Protein AF-A0A2E6Y4Y7-F1 (afdb_monomer_lite)

Sequence (85 aa):
MSSRDYVSAPVSESLGLREVILGLSADLDDMREGRISPQDGMARAAVAKQLFNGVRLYLQALKSLEDTARPAGGNRSAISAEEIQ

Structure (mmCIF, N/CA/C/O backbone):
data_AF-A0A2E6Y4Y7-F1
#
_entry.id   AF-A0A2E6Y4Y7-F1
#
loop_
_atom_site.group_PDB
_atom_site.id
_atom_site.type_symbol
_atom_site.label_atom_id
_atom_site.label_alt_id
_atom_site.label_comp_id
_atom_site.label_asym_id
_atom_site.label_entity_id
_atom_site.label_seq_id
_atom_site.pdbx_PDB_ins_code
_atom_site.Cartn_x
_atom_site.Cartn_y
_atom_site.Cartn_z
_atom_site.occupancy
_atom_site.B_iso_or_equiv
_atom_site.auth_seq_id
_atom_site.auth_comp_id
_atom_site.auth_asym_id
_atom_site.auth_atom_id
_atom_site.pdbx_PDB_model_num
ATOM 1 N N . MET A 1 1 ? 14.397 -16.796 -34.489 1.00 42.12 1 MET A N 1
ATOM 2 C CA . MET A 1 1 ? 14.656 -15.959 -33.297 1.00 42.12 1 MET A CA 1
ATOM 3 C C . MET A 1 1 ? 13.537 -16.246 -32.316 1.00 42.12 1 MET A C 1
ATOM 5 O O . MET A 1 1 ? 12.390 -16.065 -32.696 1.00 42.12 1 MET A O 1
ATOM 9 N N . SER A 1 2 ? 13.838 -16.805 -31.142 1.00 44.22 2 SER A N 1
ATOM 10 C CA . SER A 1 2 ? 12.815 -17.132 -30.140 1.00 44.22 2 SER A CA 1
ATOM 11 C C . SER A 1 2 ? 12.052 -15.868 -29.736 1.00 44.22 2 SER A C 1
ATOM 13 O O . SER A 1 2 ? 12.683 -14.837 -29.483 1.00 44.22 2 SER A O 1
ATOM 15 N N . SER A 1 3 ? 10.718 -15.955 -29.697 1.00 44.81 3 SER A N 1
ATOM 16 C CA . SER A 1 3 ? 9.843 -14.919 -29.143 1.00 44.81 3 SER A CA 1
ATOM 17 C C . SER A 1 3 ? 10.368 -14.539 -27.763 1.00 44.81 3 SER A C 1
ATOM 19 O O . SER A 1 3 ? 10.514 -15.396 -26.892 1.00 44.81 3 SER A O 1
ATOM 21 N N . ARG A 1 4 ? 10.758 -13.276 -27.587 1.00 54.69 4 ARG A N 1
ATOM 22 C CA . ARG A 1 4 ? 11.047 -12.739 -26.260 1.00 54.69 4 ARG A CA 1
ATOM 23 C C . ARG A 1 4 ? 9.693 -12.472 -25.621 1.00 54.69 4 ARG A C 1
ATOM 25 O O . ARG A 1 4 ? 9.135 -11.397 -25.821 1.00 54.69 4 ARG A O 1
ATOM 32 N N . ASP A 1 5 ? 9.176 -13.457 -24.898 1.00 43.88 5 ASP A N 1
ATOM 33 C CA . ASP A 1 5 ? 7.961 -13.321 -24.096 1.00 43.88 5 ASP A CA 1
ATOM 34 C C . ASP A 1 5 ? 8.263 -12.429 -22.887 1.00 43.88 5 ASP A C 1
ATOM 36 O O . ASP A 1 5 ? 8.475 -12.883 -21.764 1.00 43.88 5 ASP A O 1
ATOM 40 N N . TYR A 1 6 ? 8.334 -11.121 -23.125 1.00 56.19 6 TYR A N 1
ATOM 41 C CA . TYR A 1 6 ? 8.219 -10.141 -22.059 1.00 56.19 6 TYR A CA 1
ATOM 42 C C . TYR A 1 6 ? 6.750 -10.087 -21.662 1.00 56.19 6 TYR A C 1
ATOM 44 O O . TYR A 1 6 ? 5.968 -9.312 -22.210 1.00 56.19 6 TYR A O 1
ATOM 52 N N . VAL A 1 7 ? 6.367 -10.921 -20.698 1.00 54.56 7 VAL A N 1
ATOM 53 C CA . VAL A 1 7 ? 5.160 -10.657 -19.917 1.00 54.56 7 VAL A CA 1
ATOM 54 C C . VAL A 1 7 ? 5.469 -9.416 -19.082 1.00 54.56 7 VAL A C 1
ATOM 56 O O . VAL A 1 7 ? 5.988 -9.501 -17.972 1.00 54.56 7 VAL A O 1
ATOM 59 N N . SER A 1 8 ? 5.225 -8.239 -19.657 1.00 56.28 8 SER A N 1
ATOM 60 C CA . SER A 1 8 ? 5.235 -6.968 -18.939 1.00 56.28 8 SER A CA 1
ATOM 61 C C . SER A 1 8 ? 3.997 -6.908 -18.048 1.00 56.28 8 SER A C 1
ATOM 63 O O . SER A 1 8 ? 3.068 -6.150 -18.313 1.00 56.28 8 SER A O 1
ATOM 65 N N . ALA A 1 9 ? 3.971 -7.722 -16.991 1.00 57.94 9 ALA A N 1
ATOM 66 C CA . ALA A 1 9 ? 3.146 -7.390 -15.841 1.00 57.94 9 ALA A CA 1
ATOM 67 C C . ALA A 1 9 ? 3.572 -5.981 -15.389 1.00 57.94 9 ALA A C 1
ATOM 69 O O . ALA A 1 9 ? 4.782 -5.713 -15.319 1.00 57.94 9 ALA A O 1
ATOM 70 N N . PRO A 1 10 ? 2.635 -5.049 -15.146 1.00 67.12 10 PRO A N 1
ATOM 71 C CA . PRO A 1 10 ? 2.979 -3.748 -14.594 1.00 67.12 10 PRO A CA 1
ATOM 72 C C . PRO A 1 10 ? 3.889 -3.938 -13.374 1.00 67.12 10 PRO A C 1
ATOM 74 O O . PRO A 1 10 ? 3.617 -4.782 -12.528 1.00 67.12 10 PRO A O 1
ATOM 77 N N . VAL A 1 11 ? 4.971 -3.164 -13.250 1.00 68.94 11 VAL A N 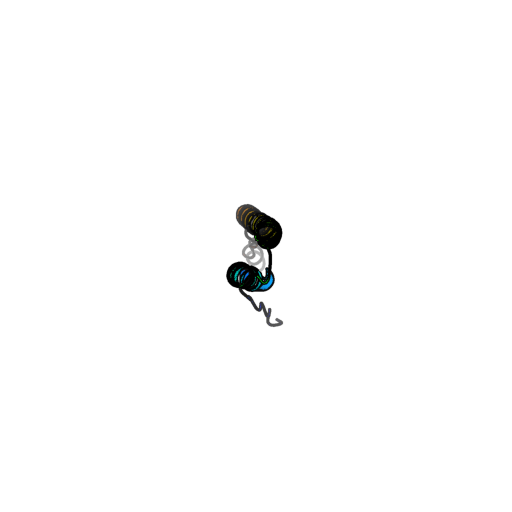1
ATOM 78 C CA . VAL A 1 11 ? 5.931 -3.276 -12.124 1.00 68.94 11 VAL A CA 1
ATOM 79 C C . VAL A 1 11 ? 5.228 -3.194 -10.757 1.00 68.94 11 VAL A C 1
ATOM 81 O O . VAL A 1 11 ? 5.681 -3.757 -9.768 1.00 68.94 11 VAL A O 1
ATOM 84 N N . SER A 1 12 ? 4.073 -2.534 -10.692 1.00 66.25 12 SER A N 1
ATOM 85 C CA . SER A 1 12 ? 3.215 -2.497 -9.506 1.00 66.25 12 SER A CA 1
ATOM 86 C C . SER A 1 12 ? 2.671 -3.864 -9.067 1.00 66.25 12 SER A C 1
ATOM 88 O O . SER A 1 12 ? 2.457 -4.057 -7.873 1.00 66.25 12 SER A O 1
ATOM 90 N N . GLU A 1 13 ? 2.445 -4.787 -10.005 1.00 67.94 13 GLU A N 1
ATOM 91 C CA . GLU A 1 13 ? 1.982 -6.160 -9.755 1.00 67.94 13 GLU A CA 1
ATOM 92 C C . GLU A 1 13 ? 3.111 -7.028 -9.187 1.00 67.94 13 GLU A C 1
ATOM 94 O O . GLU A 1 13 ? 2.907 -7.742 -8.210 1.00 67.94 13 GLU A O 1
ATOM 99 N N . SER A 1 14 ? 4.334 -6.914 -9.720 1.00 76.69 14 SER A N 1
ATOM 100 C CA . SER A 1 14 ? 5.489 -7.661 -9.196 1.00 76.69 14 SER A CA 1
ATOM 101 C C . SER A 1 14 ? 5.964 -7.160 -7.829 1.00 76.69 14 SER A C 1
ATOM 103 O O . SER A 1 14 ? 6.535 -7.926 -7.055 1.00 76.69 14 SER A O 1
ATOM 105 N N . LEU A 1 15 ? 5.711 -5.887 -7.513 1.00 82.94 15 LEU A N 1
ATOM 106 C CA . LEU A 1 15 ? 6.043 -5.279 -6.223 1.00 82.94 15 LEU A CA 1
ATOM 107 C C . LEU A 1 15 ? 4.941 -5.441 -5.158 1.00 82.94 15 LEU A C 1
ATOM 109 O O . LEU A 1 15 ? 5.122 -4.960 -4.040 1.00 82.94 15 LEU A O 1
ATOM 113 N N . GLY A 1 16 ? 3.813 -6.090 -5.478 1.00 86.12 16 GLY A N 1
ATOM 114 C CA . GLY A 1 16 ? 2.740 -6.386 -4.517 1.00 86.12 16 GLY A CA 1
ATOM 115 C C . GLY A 1 16 ? 2.063 -5.150 -3.910 1.00 86.12 16 GLY A C 1
ATOM 116 O O . GLY A 1 16 ? 1.578 -5.185 -2.778 1.00 86.12 16 GLY A O 1
ATOM 117 N N . LEU A 1 17 ? 2.077 -4.011 -4.616 1.00 90.38 17 LEU A N 1
ATOM 118 C CA . LEU A 1 17 ? 1.605 -2.733 -4.062 1.00 90.38 17 LEU A CA 1
ATOM 119 C C . LEU A 1 17 ? 0.106 -2.744 -3.778 1.00 90.38 17 LEU A C 1
ATOM 121 O O . LEU A 1 17 ? -0.358 -2.125 -2.820 1.00 90.38 17 LEU A O 1
ATOM 125 N N . ARG A 1 18 ? -0.652 -3.436 -4.630 1.00 91.50 18 ARG A N 1
ATOM 126 C CA . ARG A 1 18 ? -2.108 -3.505 -4.540 1.00 91.50 18 ARG A CA 1
ATOM 127 C C . ARG A 1 18 ? -2.532 -4.212 -3.259 1.00 91.50 18 ARG A C 1
ATOM 129 O O . ARG A 1 18 ? -3.408 -3.724 -2.552 1.00 91.50 18 ARG A O 1
ATOM 136 N N . GLU A 1 19 ? -1.887 -5.324 -2.945 1.00 93.69 19 GLU A N 1
ATOM 137 C CA . GLU A 1 19 ? -2.170 -6.158 -1.782 1.00 93.69 19 GLU A CA 1
ATOM 138 C C . GLU A 1 19 ? -1.879 -5.393 -0.490 1.00 93.69 19 GLU A C 1
ATOM 140 O O . GLU A 1 19 ? -2.684 -5.423 0.437 1.00 93.69 19 GLU A O 1
ATOM 145 N N . VAL A 1 20 ? -0.780 -4.632 -0.455 1.00 95.31 20 VAL A N 1
ATOM 146 C CA . VAL A 1 20 ? -0.426 -3.786 0.694 1.00 95.31 20 VAL A CA 1
ATOM 147 C C . VAL A 1 20 ? -1.462 -2.680 0.916 1.00 95.31 20 VAL A C 1
ATOM 149 O O . VAL A 1 20 ? -1.872 -2.448 2.049 1.00 95.31 20 VAL A O 1
ATOM 152 N N . ILE A 1 21 ? -1.923 -2.012 -0.147 1.00 95.00 21 ILE A N 1
ATOM 153 C CA . ILE A 1 21 ? -2.942 -0.952 -0.042 1.00 95.00 21 ILE A CA 1
ATOM 154 C C . ILE A 1 21 ? -4.277 -1.520 0.450 1.00 95.00 21 ILE A C 1
ATOM 156 O O . ILE A 1 21 ? -4.902 -0.944 1.339 1.00 95.00 21 ILE A O 1
ATOM 160 N N . LEU A 1 22 ? -4.709 -2.653 -0.110 1.00 97.56 22 LEU A N 1
ATOM 161 C CA . LEU A 1 22 ? -5.945 -3.310 0.313 1.00 97.56 22 LEU A CA 1
ATOM 162 C C . LEU A 1 22 ? -5.859 -3.802 1.761 1.00 97.56 22 LEU A C 1
ATOM 164 O O . LEU A 1 22 ? -6.819 -3.634 2.508 1.00 97.56 22 LEU A O 1
ATOM 168 N N . GLY A 1 23 ? -4.705 -4.333 2.173 1.00 97.19 23 GLY A N 1
ATOM 169 C CA . GLY A 1 23 ? -4.445 -4.714 3.561 1.00 97.19 23 GLY A CA 1
ATOM 170 C C . GLY A 1 23 ? -4.546 -3.527 4.518 1.00 97.19 23 GLY A C 1
ATOM 171 O O . GLY A 1 23 ? -5.241 -3.623 5.522 1.00 97.19 23 GLY A O 1
ATOM 172 N N . LEU A 1 24 ? -3.953 -2.378 4.172 1.00 97.81 24 LEU A N 1
ATOM 173 C CA . LEU A 1 24 ? -4.074 -1.160 4.983 1.00 97.81 24 LEU A CA 1
ATOM 174 C C . LEU A 1 24 ? -5.522 -0.673 5.097 1.00 97.81 24 LEU A C 1
ATOM 176 O O . LEU A 1 24 ? -5.919 -0.203 6.158 1.00 97.81 24 LEU A O 1
ATOM 180 N N . SER A 1 25 ? -6.315 -0.780 4.027 1.00 98.06 25 SER A N 1
ATOM 181 C CA . SER A 1 25 ? -7.742 -0.450 4.091 1.00 98.06 25 SER A CA 1
ATOM 182 C C . SER A 1 25 ? -8.488 -1.385 5.042 1.00 98.06 25 SER A C 1
ATOM 184 O O . SER A 1 25 ? -9.275 -0.913 5.854 1.00 98.06 25 SER A O 1
ATOM 186 N N . ALA A 1 26 ? -8.215 -2.690 4.973 1.00 98.25 26 ALA A N 1
ATOM 187 C CA . ALA A 1 26 ? -8.815 -3.668 5.875 1.00 98.25 26 ALA A CA 1
ATOM 188 C C . ALA A 1 26 ? -8.394 -3.434 7.337 1.00 98.25 26 ALA A C 1
ATOM 190 O O . ALA A 1 26 ? -9.232 -3.520 8.228 1.00 98.25 26 ALA A O 1
ATOM 191 N N . ASP A 1 27 ? -7.139 -3.045 7.590 1.00 98.12 27 ASP A N 1
ATOM 192 C CA . ASP A 1 27 ? -6.671 -2.677 8.932 1.00 98.12 27 ASP A CA 1
ATOM 193 C C . ASP A 1 27 ? -7.465 -1.477 9.505 1.00 98.12 27 ASP A C 1
ATOM 195 O O . ASP A 1 27 ? -7.700 -1.413 10.714 1.00 98.12 27 ASP A O 1
ATOM 199 N N . LEU A 1 28 ? -7.910 -0.525 8.668 1.00 98.06 28 LEU A N 1
ATOM 200 C CA . LEU A 1 28 ? -8.773 0.583 9.114 1.00 98.06 28 LEU A CA 1
ATOM 201 C C . LEU A 1 28 ? -10.156 0.088 9.553 1.00 98.06 28 LEU A C 1
ATOM 203 O O . LEU A 1 28 ? -10.666 0.534 10.586 1.00 98.06 28 LEU A O 1
ATOM 207 N N . ASP A 1 29 ? -10.745 -0.831 8.790 1.00 98.44 29 ASP A N 1
ATOM 208 C CA . ASP A 1 29 ? -12.028 -1.446 9.134 1.00 98.44 29 ASP A CA 1
ATOM 209 C C . ASP A 1 29 ? -11.895 -2.286 10.415 1.00 98.44 29 ASP A C 1
ATOM 211 O O . ASP A 1 29 ? -12.700 -2.149 11.336 1.00 98.44 29 ASP A O 1
ATOM 215 N N . ASP A 1 30 ? -10.819 -3.064 10.546 1.00 98.44 30 ASP A N 1
ATOM 216 C CA . ASP A 1 30 ? -10.509 -3.854 11.741 1.00 98.44 30 ASP A CA 1
ATOM 217 C C . ASP A 1 30 ? -10.349 -2.988 12.994 1.00 98.44 30 ASP A C 1
ATOM 219 O 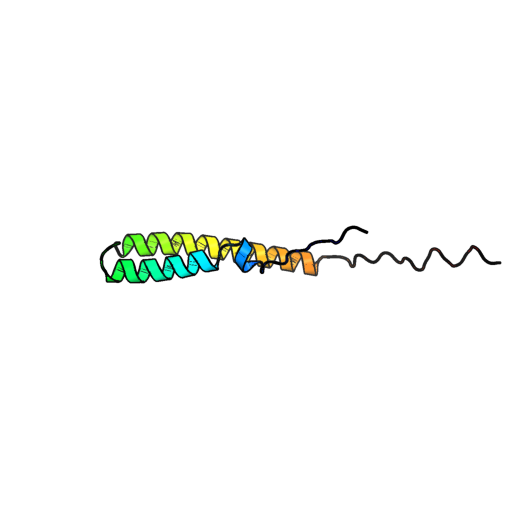O . ASP A 1 30 ? -10.842 -3.357 14.063 1.00 98.44 30 ASP A O 1
ATOM 223 N N . MET A 1 31 ? -9.705 -1.822 12.882 1.00 98.06 31 MET A N 1
ATOM 224 C CA . MET A 1 31 ? -9.622 -0.861 13.986 1.00 98.06 31 MET A CA 1
ATOM 225 C C . MET A 1 31 ? -10.997 -0.310 14.361 1.00 98.06 31 MET A C 1
ATOM 227 O O . MET A 1 31 ? -11.300 -0.161 15.545 1.00 98.06 31 MET A O 1
ATOM 231 N N . ARG A 1 32 ? -11.843 -0.008 13.369 1.00 97.50 32 ARG A N 1
ATOM 232 C CA . ARG A 1 32 ? -13.195 0.516 13.603 1.00 97.50 32 ARG A CA 1
ATOM 233 C C . ARG A 1 32 ? -14.092 -0.503 14.295 1.00 97.50 32 ARG A C 1
ATOM 235 O O . ARG A 1 32 ? -14.921 -0.132 15.121 1.00 97.50 32 ARG A O 1
ATOM 242 N N . GLU A 1 33 ? -13.914 -1.770 13.955 1.00 98.31 33 GLU A N 1
ATOM 243 C CA . GLU A 1 33 ? -14.637 -2.889 14.549 1.00 98.31 33 GLU A CA 1
ATOM 244 C C . GLU A 1 33 ? -14.038 -3.364 15.882 1.00 98.31 33 GLU A C 1
ATOM 246 O O . GLU A 1 33 ? -14.614 -4.223 16.547 1.00 98.31 33 GLU A O 1
ATOM 251 N N . GLY A 1 34 ? -12.894 -2.812 16.296 1.00 97.81 34 GLY A N 1
ATOM 252 C CA . GLY A 1 34 ? -12.202 -3.200 17.525 1.00 97.81 34 GLY A CA 1
ATOM 253 C C . GLY A 1 34 ? -11.511 -4.566 17.449 1.00 97.81 34 GLY A C 1
ATOM 254 O O . GLY A 1 34 ? -11.179 -5.133 18.489 1.00 97.81 34 GLY A O 1
ATOM 255 N N . ARG A 1 35 ? -11.286 -5.101 16.240 1.00 98.44 35 ARG A N 1
ATOM 256 C CA . ARG A 1 35 ? -10.554 -6.359 16.009 1.00 98.44 35 ARG A CA 1
ATOM 257 C C . ARG A 1 35 ? -9.050 -6.207 16.234 1.00 98.44 35 ARG A C 1
ATOM 259 O O . ARG A 1 35 ? -8.406 -7.160 16.668 1.00 98.44 35 ARG A O 1
ATOM 266 N N . ILE A 1 36 ? -8.501 -5.023 15.964 1.00 98.00 36 ILE A N 1
ATOM 267 C CA . ILE A 1 36 ? -7.116 -4.656 16.284 1.00 98.00 36 ILE A CA 1
ATOM 268 C C . ILE A 1 36 ? -7.084 -3.329 17.043 1.00 98.00 36 ILE A C 1
ATOM 270 O O . ILE A 1 36 ? -7.977 -2.492 16.891 1.00 98.00 36 ILE A O 1
ATOM 274 N N . SER A 1 37 ? -6.050 -3.119 17.856 1.00 98.25 37 SER A N 1
ATOM 275 C CA . SER A 1 37 ? -5.871 -1.839 18.540 1.00 98.25 37 SER A CA 1
ATOM 276 C C . SER A 1 37 ? -5.351 -0.759 17.577 1.00 98.25 37 SER A C 1
ATOM 278 O O . SER A 1 37 ? -4.700 -1.076 16.575 1.00 98.25 37 SER A O 1
ATOM 280 N N . PRO A 1 38 ? -5.544 0.537 17.888 1.00 97.19 38 PRO A N 1
ATOM 281 C CA . PRO A 1 38 ? -4.891 1.616 17.148 1.00 97.19 38 PRO A CA 1
ATOM 282 C C . PRO A 1 38 ? -3.365 1.467 17.083 1.00 97.19 38 PRO A C 1
ATOM 284 O O . PRO A 1 38 ? -2.748 1.804 16.075 1.00 97.19 38 PRO A O 1
ATOM 287 N N . GLN A 1 39 ? -2.744 0.937 18.140 1.00 98.00 39 GLN A N 1
ATOM 288 C CA . GLN A 1 39 ? -1.306 0.684 18.188 1.00 98.00 39 GLN A CA 1
ATOM 289 C C . GLN A 1 39 ? -0.883 -0.383 17.169 1.00 98.00 39 GLN A C 1
ATOM 291 O O . GLN A 1 39 ? 0.126 -0.195 16.487 1.00 98.00 39 GLN A O 1
ATOM 296 N N . ASP A 1 40 ? -1.675 -1.446 17.009 1.00 97.44 40 ASP A N 1
ATOM 297 C CA . ASP A 1 40 ? -1.436 -2.479 15.995 1.00 97.44 40 ASP A CA 1
ATOM 298 C C . ASP A 1 40 ? -1.546 -1.898 14.582 1.00 97.44 40 ASP A C 1
ATOM 300 O O . ASP A 1 40 ? -0.658 -2.110 13.754 1.00 97.44 40 ASP A O 1
ATOM 304 N N . GLY A 1 41 ? -2.595 -1.111 14.315 1.00 97.88 41 GLY A N 1
ATOM 305 C CA . GLY A 1 41 ? -2.784 -0.451 13.022 1.00 97.88 41 GLY A CA 1
ATOM 306 C C . GLY A 1 41 ? -1.637 0.503 12.677 1.00 97.88 41 GLY A C 1
ATOM 307 O O . GLY A 1 41 ? -1.118 0.481 11.559 1.00 97.88 41 GLY A O 1
ATOM 308 N N . MET A 1 42 ? -1.154 1.285 13.649 1.00 98.00 42 MET A N 1
ATOM 309 C CA . MET A 1 42 ? 0.025 2.139 13.454 1.00 98.00 42 MET A CA 1
ATOM 310 C C . MET A 1 42 ? 1.294 1.333 13.156 1.00 98.00 42 MET A C 1
ATOM 312 O O . MET A 1 42 ? 2.079 1.731 12.292 1.00 98.00 42 MET A O 1
ATOM 316 N N . ALA A 1 43 ? 1.512 0.209 13.846 1.00 98.06 43 ALA A N 1
ATOM 317 C CA . ALA A 1 43 ? 2.672 -0.646 13.607 1.00 98.06 43 ALA A CA 1
ATOM 318 C C . ALA A 1 43 ? 2.650 -1.243 12.189 1.00 98.06 43 ALA A C 1
ATOM 320 O O . ALA A 1 43 ? 3.661 -1.196 11.483 1.00 98.06 43 ALA A O 1
ATOM 321 N N . ARG A 1 44 ? 1.488 -1.722 11.727 1.00 97.88 44 ARG A N 1
ATOM 322 C CA . ARG A 1 44 ? 1.300 -2.235 10.357 1.00 97.88 44 ARG A CA 1
ATOM 323 C C . ARG A 1 44 ? 1.518 -1.148 9.305 1.00 97.88 44 ARG A C 1
ATOM 325 O O . ARG A 1 44 ? 2.269 -1.354 8.348 1.00 97.88 44 ARG A O 1
ATOM 332 N N . ALA A 1 45 ? 0.975 0.049 9.530 1.00 97.81 45 ALA A N 1
ATOM 333 C CA . ALA A 1 45 ? 1.193 1.204 8.662 1.00 97.81 45 ALA A CA 1
ATOM 334 C C . ALA A 1 45 ? 2.675 1.612 8.576 1.00 97.81 45 ALA A C 1
ATOM 336 O O . ALA A 1 45 ? 3.163 1.980 7.504 1.00 97.81 45 ALA A O 1
ATOM 337 N N . ALA A 1 46 ? 3.419 1.514 9.681 1.00 98.00 46 ALA A N 1
ATOM 338 C CA . ALA A 1 46 ? 4.849 1.807 9.695 1.00 98.00 46 ALA A CA 1
ATOM 339 C C . ALA A 1 46 ? 5.650 0.830 8.818 1.00 98.00 46 ALA A C 1
ATOM 341 O O . ALA A 1 46 ? 6.549 1.263 8.093 1.00 98.00 46 ALA A O 1
ATOM 342 N N . VAL A 1 47 ? 5.303 -0.460 8.830 1.00 96.62 47 VAL A N 1
ATOM 343 C CA . VAL A 1 47 ? 5.921 -1.467 7.950 1.00 96.62 47 VAL A CA 1
ATOM 344 C C . VAL A 1 47 ? 5.590 -1.178 6.486 1.00 96.62 47 VAL A C 1
ATOM 346 O O . VAL A 1 47 ? 6.499 -1.101 5.656 1.00 96.62 47 VAL A O 1
ATOM 349 N N . ALA A 1 48 ? 4.317 -0.928 6.171 1.00 97.12 48 ALA A N 1
ATOM 350 C CA . ALA A 1 48 ? 3.896 -0.595 4.811 1.00 97.12 48 ALA A CA 1
ATOM 351 C C . ALA A 1 48 ? 4.617 0.654 4.271 1.00 97.12 48 ALA A C 1
ATOM 353 O O . ALA A 1 48 ? 5.059 0.680 3.122 1.00 97.12 48 ALA A O 1
ATOM 354 N N . LYS A 1 49 ? 4.840 1.669 5.117 1.00 97.31 49 LYS A N 1
ATOM 355 C CA . LYS A 1 49 ? 5.633 2.854 4.759 1.00 97.31 49 LYS A CA 1
ATOM 356 C C . LYS A 1 49 ? 7.063 2.499 4.336 1.00 97.31 49 LYS A C 1
ATOM 358 O O . LYS A 1 49 ? 7.569 3.088 3.381 1.00 97.31 49 LYS A O 1
ATOM 363 N N . GLN A 1 50 ? 7.723 1.558 5.015 1.00 96.69 50 GLN A N 1
ATOM 364 C CA . GLN A 1 50 ? 9.071 1.129 4.620 1.00 96.69 50 GLN A CA 1
ATOM 365 C C . GLN A 1 50 ? 9.070 0.375 3.291 1.00 96.6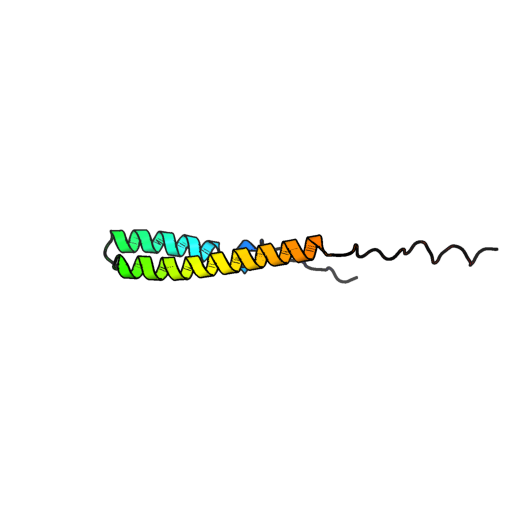9 50 GLN A C 1
ATOM 367 O O . GLN A 1 50 ? 9.966 0.587 2.475 1.00 96.69 50 GLN A O 1
ATOM 372 N N . LEU A 1 51 ? 8.031 -0.418 3.026 1.00 94.56 51 LEU A N 1
ATOM 373 C CA . LEU A 1 51 ? 7.850 -1.071 1.732 1.00 94.56 51 LEU A CA 1
ATOM 374 C C . LEU A 1 51 ? 7.718 -0.035 0.604 1.00 94.56 51 LEU A C 1
ATOM 376 O O . LEU A 1 51 ? 8.457 -0.097 -0.379 1.00 94.56 51 LEU A O 1
ATOM 380 N N . PHE A 1 52 ? 6.870 0.984 0.775 1.00 94.94 52 PHE A N 1
ATOM 381 C CA . PHE A 1 52 ? 6.738 2.065 -0.210 1.00 94.94 52 PHE A CA 1
ATOM 382 C C . PHE A 1 52 ? 8.026 2.878 -0.386 1.00 94.94 52 PHE A C 1
ATOM 384 O O . PHE A 1 52 ? 8.352 3.288 -1.502 1.00 94.94 52 PHE A O 1
ATOM 391 N N . ASN A 1 53 ? 8.803 3.080 0.682 1.00 96.12 53 ASN A N 1
ATOM 392 C CA . ASN A 1 53 ? 10.127 3.689 0.568 1.00 96.12 53 ASN A CA 1
ATOM 393 C C . ASN A 1 53 ? 11.072 2.842 -0.297 1.00 96.12 53 ASN A C 1
ATOM 395 O O . ASN A 1 53 ? 11.770 3.403 -1.140 1.00 96.12 53 ASN A O 1
ATOM 399 N N . GLY A 1 54 ? 11.078 1.517 -0.127 1.00 93.44 54 GLY A N 1
ATOM 400 C CA . GLY A 1 54 ? 11.864 0.601 -0.958 1.00 93.44 54 GLY A CA 1
ATOM 401 C C . GLY A 1 54 ? 11.461 0.661 -2.432 1.00 93.44 54 GLY A C 1
ATOM 402 O O . GLY A 1 54 ? 12.315 0.789 -3.306 1.00 93.44 54 GLY A O 1
ATOM 403 N N . VAL A 1 55 ? 10.158 0.684 -2.708 1.00 93.94 55 VAL A N 1
ATOM 404 C CA . VAL A 1 55 ? 9.600 0.827 -4.064 1.00 93.94 55 VAL A CA 1
ATOM 405 C C . VAL A 1 55 ? 10.036 2.141 -4.703 1.00 93.94 55 VAL A C 1
ATOM 407 O O . VAL A 1 55 ? 10.482 2.161 -5.849 1.00 93.94 55 VAL A O 1
ATOM 410 N N . ARG A 1 56 ? 9.981 3.245 -3.951 1.00 94.19 56 ARG A N 1
ATOM 411 C CA . ARG A 1 56 ? 10.476 4.544 -4.417 1.00 94.19 56 ARG A CA 1
ATOM 412 C C . ARG A 1 56 ? 11.956 4.474 -4.796 1.00 94.19 56 ARG A C 1
ATOM 414 O O . ARG A 1 56 ? 12.323 4.989 -5.848 1.00 94.19 56 ARG A O 1
ATOM 421 N N . LEU A 1 57 ? 12.796 3.858 -3.960 1.00 94.94 57 LEU A N 1
ATOM 422 C CA . LEU A 1 57 ? 14.228 3.703 -4.243 1.00 94.94 57 LEU A CA 1
ATOM 423 C C . LEU A 1 57 ? 14.470 2.852 -5.494 1.00 94.94 57 LEU A C 1
ATOM 425 O O . LEU A 1 57 ? 15.297 3.216 -6.323 1.00 94.94 57 LEU A O 1
ATOM 429 N N . TYR A 1 58 ? 13.717 1.764 -5.660 1.00 91.62 58 TYR A N 1
ATOM 430 C CA . TYR A 1 58 ? 13.795 0.906 -6.839 1.00 91.62 58 TYR A CA 1
ATOM 431 C C . TYR A 1 58 ? 13.465 1.666 -8.131 1.00 91.62 58 TYR A C 1
ATOM 433 O O . TYR A 1 58 ? 14.248 1.646 -9.078 1.00 91.62 58 TYR A O 1
ATOM 441 N N . LEU A 1 59 ? 12.347 2.398 -8.153 1.00 90.62 59 LEU A N 1
ATOM 442 C CA . LEU A 1 59 ? 11.943 3.191 -9.319 1.00 90.62 59 LEU A CA 1
ATOM 443 C C . LEU A 1 59 ? 12.940 4.318 -9.625 1.00 90.62 59 LEU A C 1
ATOM 445 O O . LEU A 1 59 ? 13.225 4.592 -10.789 1.00 90.62 59 LEU A O 1
ATOM 449 N N . GLN A 1 60 ? 13.500 4.953 -8.592 1.00 93.12 60 GLN A N 1
ATOM 450 C CA . GLN A 1 60 ? 14.560 5.950 -8.763 1.00 93.12 60 GLN A CA 1
ATOM 451 C C . GLN A 1 60 ? 15.820 5.332 -9.376 1.00 93.12 60 GLN A C 1
ATOM 453 O O . GLN A 1 60 ? 16.381 5.910 -10.301 1.00 93.12 60 GLN A O 1
ATOM 458 N N . ALA A 1 61 ? 16.233 4.151 -8.911 1.00 90.88 61 ALA A N 1
ATOM 459 C CA . ALA A 1 61 ? 17.387 3.447 -9.457 1.00 90.88 61 ALA A CA 1
ATOM 460 C C . ALA A 1 61 ? 17.175 3.048 -10.924 1.00 90.88 61 ALA A C 1
ATOM 462 O O . ALA A 1 61 ? 18.070 3.266 -11.738 1.00 90.88 61 ALA A O 1
ATOM 463 N N . LEU A 1 62 ? 15.991 2.529 -11.276 1.00 90.25 62 LEU A N 1
ATOM 464 C CA . LEU A 1 62 ? 15.636 2.233 -12.668 1.00 90.25 62 LEU A CA 1
ATOM 465 C C . LEU A 1 62 ? 15.766 3.474 -13.550 1.00 90.25 62 LEU A C 1
ATOM 467 O O . LEU A 1 62 ? 16.474 3.434 -14.551 1.00 90.25 62 LEU A O 1
ATOM 471 N N . LYS A 1 63 ? 15.173 4.596 -13.129 1.00 89.75 63 LYS A N 1
ATOM 472 C CA . LYS A 1 63 ? 15.272 5.864 -13.856 1.00 89.75 63 LYS A CA 1
ATOM 473 C C . LYS A 1 63 ? 16.726 6.315 -14.033 1.00 89.75 63 LYS A C 1
ATOM 475 O O . LYS A 1 63 ? 17.124 6.688 -15.128 1.00 89.75 63 LYS A O 1
ATOM 480 N N . SER A 1 64 ? 17.540 6.255 -12.978 1.00 92.69 64 SER A N 1
ATOM 481 C CA . SER A 1 64 ? 18.958 6.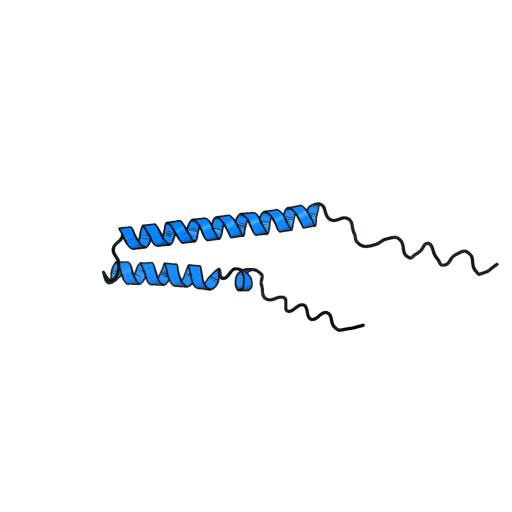635 -13.062 1.00 92.69 64 SER A CA 1
ATOM 482 C C . SER A 1 64 ? 19.757 5.747 -14.022 1.00 92.69 64 SER A C 1
ATOM 484 O O . SER A 1 64 ? 20.651 6.237 -14.715 1.00 92.69 64 SER A O 1
ATOM 486 N N . LEU A 1 65 ? 19.443 4.450 -14.076 1.00 88.94 65 LEU A N 1
ATOM 487 C CA . LEU A 1 65 ? 20.052 3.517 -15.024 1.00 88.94 65 LEU A CA 1
ATOM 488 C C . LEU A 1 65 ? 19.616 3.809 -16.463 1.00 88.94 65 LEU A C 1
ATOM 490 O O . LEU A 1 65 ? 20.467 3.806 -17.349 1.00 88.94 65 LEU A O 1
ATOM 494 N N . GLU A 1 66 ? 18.332 4.095 -16.687 1.00 89.00 66 GLU A N 1
ATOM 495 C CA . GLU A 1 66 ? 17.797 4.510 -17.990 1.00 89.00 66 GLU A CA 1
ATOM 496 C C . GLU A 1 66 ? 18.467 5.796 -18.488 1.00 89.00 66 GLU A C 1
ATOM 498 O O . GLU A 1 66 ? 18.937 5.835 -19.624 1.00 89.00 66 GLU A O 1
ATOM 503 N N . ASP A 1 67 ? 18.602 6.805 -17.624 1.00 88.75 67 ASP A N 1
ATOM 504 C CA . ASP A 1 67 ? 19.235 8.086 -17.960 1.00 88.75 67 ASP A CA 1
ATOM 505 C C . ASP A 1 67 ? 20.733 7.924 -18.312 1.00 88.75 67 ASP A C 1
ATOM 507 O O . ASP A 1 67 ? 21.279 8.684 -19.113 1.00 88.75 67 ASP A O 1
ATOM 511 N N . THR A 1 68 ? 21.410 6.924 -17.733 1.00 86.75 68 THR A N 1
ATOM 512 C CA . THR A 1 68 ? 22.845 6.651 -17.960 1.00 86.75 68 THR A CA 1
ATOM 513 C C . THR A 1 68 ? 23.086 5.641 -19.091 1.00 86.75 68 THR A C 1
ATOM 515 O O . THR A 1 68 ? 24.226 5.434 -19.525 1.00 86.75 68 THR A O 1
ATOM 518 N N . ALA A 1 69 ? 22.037 4.985 -19.588 1.00 85.00 69 ALA A N 1
ATOM 519 C CA . ALA A 1 69 ? 22.165 3.949 -20.598 1.00 85.00 69 ALA A CA 1
ATOM 520 C C . ALA A 1 69 ? 22.660 4.540 -21.928 1.00 85.00 69 ALA A C 1
ATOM 522 O O . ALA A 1 69 ? 22.043 5.424 -22.521 1.00 85.00 69 ALA A O 1
ATOM 523 N N . ARG A 1 70 ? 23.778 4.014 -22.448 1.00 75.88 70 ARG A N 1
ATOM 524 C CA . ARG A 1 70 ? 24.192 4.308 -23.827 1.00 75.88 70 ARG A CA 1
ATOM 525 C C . ARG A 1 70 ? 23.252 3.589 -24.798 1.00 75.88 70 ARG A C 1
ATOM 527 O O . ARG A 1 70 ? 22.912 2.430 -24.547 1.00 75.88 70 ARG A O 1
ATOM 534 N N . PRO A 1 71 ? 22.878 4.212 -25.929 1.00 77.75 71 PRO A N 1
ATOM 535 C CA . PRO A 1 71 ? 22.066 3.547 -26.937 1.00 77.75 71 PRO A CA 1
ATOM 536 C C . PRO A 1 71 ? 22.754 2.257 -27.397 1.00 77.75 71 PRO A C 1
ATOM 538 O O . PRO A 1 71 ? 23.904 2.268 -27.842 1.00 77.75 71 PRO A O 1
ATOM 541 N N . ALA A 1 72 ? 22.041 1.134 -27.291 1.00 68.69 72 ALA A N 1
ATOM 542 C CA . ALA A 1 72 ? 22.480 -0.165 -27.791 1.00 68.69 72 ALA A CA 1
ATOM 543 C C . ALA A 1 72 ? 22.352 -0.193 -29.324 1.00 68.69 72 ALA A C 1
ATOM 545 O O . ALA A 1 72 ? 21.486 -0.841 -29.904 1.00 68.69 72 ALA A O 1
ATOM 546 N N . GLY 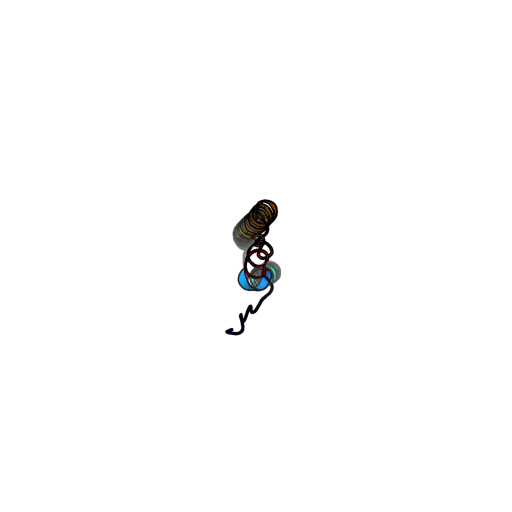A 1 73 ? 23.211 0.582 -29.977 1.00 60.12 73 GLY A N 1
ATOM 547 C CA . GLY A 1 73 ? 23.239 0.803 -31.413 1.00 60.12 73 GLY A CA 1
ATOM 548 C C . GLY A 1 73 ? 24.655 1.130 -31.847 1.00 60.12 73 GLY A C 1
ATOM 549 O O . GLY A 1 73 ? 24.939 2.237 -32.288 1.00 60.12 73 GLY A O 1
ATOM 550 N N . GLY A 1 74 ? 25.555 0.154 -31.699 1.00 53.72 74 GLY A N 1
ATOM 551 C CA . GLY A 1 74 ? 26.796 0.146 -32.460 1.00 53.72 74 GLY A CA 1
ATOM 552 C C . GLY A 1 74 ? 26.452 0.235 -33.944 1.00 53.72 74 GLY A C 1
ATOM 553 O O . GLY A 1 74 ? 25.597 -0.506 -34.435 1.00 53.72 74 GLY A O 1
ATOM 554 N N . ASN A 1 75 ? 27.090 1.188 -34.610 1.00 52.97 75 ASN A N 1
ATOM 555 C CA . ASN A 1 75 ? 26.994 1.491 -36.026 1.00 52.97 75 ASN A CA 1
ATOM 556 C C . ASN A 1 75 ? 27.179 0.221 -36.884 1.00 52.97 75 ASN A C 1
ATOM 558 O O . ASN A 1 75 ? 28.288 -0.116 -37.286 1.00 52.97 75 ASN A O 1
ATOM 562 N N . ARG A 1 76 ? 26.085 -0.499 -37.163 1.00 53.50 76 ARG A N 1
ATOM 563 C CA . ARG A 1 76 ? 26.051 -1.633 -38.104 1.00 53.50 76 ARG A CA 1
ATOM 564 C C . ARG A 1 76 ? 26.167 -1.188 -39.568 1.00 53.50 76 ARG A C 1
ATOM 566 O O . ARG A 1 76 ? 26.186 -2.040 -40.445 1.00 53.50 76 ARG A O 1
ATOM 573 N N . SER A 1 77 ? 26.300 0.113 -39.829 1.00 52.53 77 SER A N 1
ATOM 574 C CA . SER A 1 77 ? 26.455 0.671 -41.177 1.00 52.53 77 SER A CA 1
ATOM 575 C C . SER A 1 77 ? 27.912 0.785 -41.643 1.00 52.53 77 SER A C 1
ATOM 577 O O . SER A 1 77 ? 28.153 1.306 -42.724 1.00 52.53 77 SER A O 1
ATOM 579 N N . ALA A 1 78 ? 28.891 0.314 -40.861 1.00 49.69 78 ALA A N 1
ATOM 580 C CA . ALA A 1 78 ? 30.309 0.378 -41.235 1.00 49.69 78 ALA A CA 1
ATOM 581 C C . ALA A 1 78 ? 30.862 -0.904 -41.894 1.00 49.69 78 ALA A C 1
ATOM 583 O O . ALA A 1 78 ? 32.032 -0.926 -42.249 1.00 49.69 78 ALA A O 1
ATOM 584 N N . ILE A 1 79 ? 30.060 -1.965 -42.069 1.00 57.56 79 ILE A N 1
ATOM 585 C CA . ILE A 1 79 ? 30.543 -3.275 -42.567 1.00 57.56 79 ILE A CA 1
ATOM 586 C C . ILE A 1 79 ? 30.021 -3.611 -43.978 1.00 57.56 79 ILE A C 1
ATOM 588 O O . ILE A 1 79 ? 29.886 -4.776 -44.326 1.00 57.56 79 ILE A O 1
ATOM 592 N N . SER A 1 80 ? 29.677 -2.617 -44.802 1.00 52.03 80 SER A N 1
ATOM 593 C CA . SER A 1 80 ? 29.131 -2.878 -46.149 1.00 52.03 80 SER A CA 1
ATOM 594 C C . SER A 1 80 ? 29.692 -1.986 -47.259 1.00 52.03 80 SER A C 1
ATOM 596 O O . SER A 1 80 ? 29.048 -1.849 -48.294 1.00 52.03 80 SER A O 1
ATOM 598 N N . ALA A 1 81 ? 30.861 -1.364 -47.067 1.00 53.69 81 ALA A N 1
ATOM 599 C CA . ALA A 1 81 ? 31.433 -0.436 -48.051 1.00 53.69 81 ALA A CA 1
ATOM 600 C C . ALA A 1 81 ? 32.746 -0.895 -48.719 1.00 53.69 81 ALA A C 1
ATOM 602 O O . ALA A 1 81 ? 33.282 -0.133 -49.512 1.00 53.69 81 ALA A O 1
ATOM 603 N N . GLU A 1 82 ? 33.256 -2.107 -48.465 1.00 49.91 82 GLU A N 1
ATOM 604 C CA . GLU A 1 82 ? 34.579 -2.517 -48.987 1.00 49.91 82 GLU A CA 1
ATOM 605 C C . GLU A 1 82 ? 34.610 -3.847 -49.767 1.00 49.91 82 GLU A C 1
ATOM 607 O O . GLU A 1 82 ? 35.686 -4.349 -50.063 1.00 49.91 82 GLU A O 1
ATOM 612 N N . GLU A 1 83 ? 33.459 -4.405 -50.166 1.00 51.72 83 GLU A N 1
ATOM 613 C CA . GLU A 1 83 ? 33.412 -5.634 -50.994 1.00 51.72 83 GLU A CA 1
ATOM 614 C C . GLU A 1 83 ? 32.943 -5.426 -52.444 1.00 51.72 83 GLU A C 1
ATOM 616 O O . GLU A 1 83 ? 32.727 -6.399 -53.164 1.00 51.72 83 GLU A O 1
ATOM 621 N N . ILE A 1 84 ? 32.812 -4.187 -52.927 1.00 49.06 84 ILE A N 1
ATOM 622 C CA . ILE A 1 84 ? 32.529 -3.949 -54.353 1.00 49.06 84 ILE A CA 1
ATOM 623 C C . ILE A 1 84 ? 33.337 -2.754 -54.869 1.00 49.06 84 ILE A C 1
ATOM 625 O O . ILE A 1 84 ? 32.789 -1.663 -55.022 1.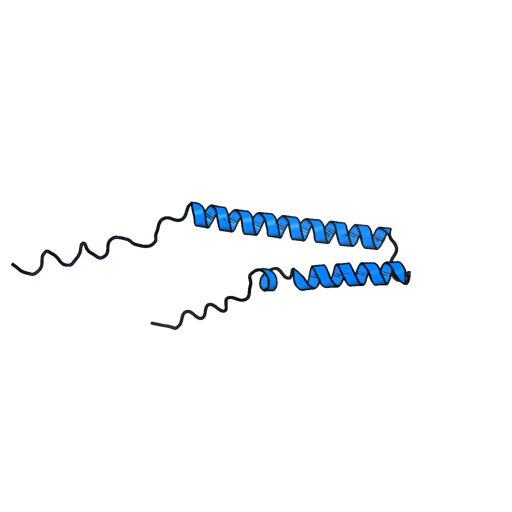00 49.06 84 ILE A O 1
ATOM 629 N N . GLN A 1 85 ? 34.623 -2.971 -55.166 1.00 39.09 85 GLN A N 1
ATOM 630 C CA . GLN A 1 85 ? 35.267 -2.423 -56.369 1.00 39.09 85 GLN A CA 1
ATOM 631 C C . GLN A 1 85 ? 36.591 -3.111 -56.698 1.00 39.09 85 GLN A C 1
ATOM 633 O O . GLN A 1 85 ? 37.431 -3.249 -55.786 1.00 39.09 85 GLN A O 1
#

Radius of gyration: 24.09 Å; chains: 1; bounding box: 50×25×75 Å

pLDDT: mean 81.3, std 19.45, range [39.09, 98.44]

Foldseek 3Di:
DDPPPPPPPPVCVVLCVVVLVVVLVVLVVCCVVVVDPPVVSVVSVVVSVVSVVVVVVVVVVVVVCVVVDDPPCDPPVPPPDPPDD

Secondary structure (DSSP, 8-state):
----------HHHHTTHHHHHHHHHHHHHHHHTTSS-HHHHHHHHHHHHHHHHHHHHHHHHHHHHHHHPPPS---GGGSSSSS--